Protein AF-A0A1A8FYQ0-F1 (afdb_monomer_lite)

Secondary structure (DSSP, 8-state):
--B--EEEE-SS-EEEE-TT----TTHHHHTS---SEEEESS--B-----HHHHHHHHHH-HHHHHHHHHHHHHHH-TT--

Radius of gyration: 13.17 Å; chains: 1; bounding box: 36×22×31 Å

Organism: NCBI:txid1143690

Sequence (81 aa):
IDHGQVLLESDSYERELCDGDFFGETCVLTKGKHLATVKALTDCQCFCLSWDDFQNTLKGFPDIKKDLEKIAQLNSDGGLV

Structure (mmCIF, N/CA/C/O backbone):
data_AF-A0A1A8FYQ0-F1
#
_entry.id   AF-A0A1A8FYQ0-F1
#
loop_
_atom_site.group_PDB
_atom_site.id
_atom_site.type_symbol
_atom_site.label_atom_id
_atom_site.label_alt_id
_atom_site.label_comp_id
_atom_site.label_asym_id
_atom_site.label_entity_id
_atom_site.label_seq_id
_atom_site.pdbx_PDB_ins_code
_atom_site.Cartn_x
_atom_site.Cartn_y
_atom_site.Cartn_z
_atom_site.occupancy
_atom_site.B_iso_or_equiv
_atom_site.auth_seq_id
_atom_site.auth_comp_id
_atom_site.auth_asym_id
_atom_site.auth_atom_id
_atom_site.pdbx_PDB_model_num
ATOM 1 N N . ILE A 1 1 ? -1.361 -4.960 -4.213 1.00 96.19 1 ILE A N 1
ATOM 2 C CA . ILE A 1 1 ? -0.737 -4.943 -5.547 1.00 96.19 1 ILE A CA 1
ATOM 3 C C . ILE A 1 1 ? -1.176 -6.227 -6.208 1.00 96.19 1 ILE A C 1
ATOM 5 O O . ILE A 1 1 ? -0.907 -7.289 -5.666 1.00 96.19 1 ILE A O 1
ATOM 9 N N . ASP A 1 2 ? -1.983 -6.122 -7.259 1.00 97.25 2 ASP A N 1
ATOM 10 C CA . ASP A 1 2 ? -2.438 -7.300 -8.004 1.00 97.25 2 ASP A CA 1
ATOM 11 C C . ASP A 1 2 ? -1.310 -7.794 -8.917 1.00 97.25 2 ASP A C 1
ATOM 13 O O . ASP A 1 2 ? -1.031 -8.986 -8.960 1.00 97.25 2 ASP A O 1
ATOM 17 N N . HIS A 1 3 ? -0.604 -6.855 -9.560 1.00 98.06 3 HIS A N 1
ATOM 18 C CA . HIS A 1 3 ? 0.614 -7.130 -10.315 1.00 98.06 3 HIS A CA 1
ATOM 19 C C . HIS A 1 3 ? 1.575 -5.930 -10.329 1.00 98.06 3 HIS A C 1
ATOM 21 O O . HIS A 1 3 ? 1.121 -4.786 -10.415 1.00 98.06 3 HIS A O 1
ATOM 27 N N . GLY A 1 4 ? 2.881 -6.186 -10.304 1.00 97.56 4 GLY A N 1
ATOM 28 C CA . GLY A 1 4 ? 3.952 -5.204 -10.460 1.00 97.56 4 GLY A CA 1
ATOM 29 C C . GLY A 1 4 ? 4.773 -4.971 -9.190 1.00 97.56 4 GLY A C 1
ATOM 30 O O . GLY A 1 4 ? 4.577 -5.602 -8.153 1.00 97.56 4 GLY A O 1
ATOM 31 N N . GLN A 1 5 ? 5.723 -4.042 -9.277 1.00 98.06 5 GLN A N 1
ATOM 32 C CA . GLN A 1 5 ? 6.612 -3.685 -8.175 1.00 98.06 5 GLN A CA 1
ATOM 33 C C . GLN A 1 5 ? 6.602 -2.179 -7.928 1.00 98.06 5 GLN A C 1
ATOM 35 O O . GLN A 1 5 ? 6.623 -1.372 -8.864 1.00 98.06 5 GLN A O 1
ATOM 40 N N . VAL A 1 6 ? 6.613 -1.795 -6.654 1.00 97.44 6 VAL A N 1
ATOM 41 C CA . VAL A 1 6 ? 6.676 -0.394 -6.226 1.00 97.44 6 VAL A CA 1
ATOM 42 C C . VAL A 1 6 ? 7.753 -0.196 -5.164 1.00 97.44 6 VAL A C 1
ATOM 44 O O . VAL A 1 6 ? 8.005 -1.079 -4.349 1.00 97.44 6 VAL A O 1
ATOM 47 N N . LEU A 1 7 ? 8.357 0.988 -5.148 1.00 96.81 7 LEU A N 1
ATOM 48 C CA . LEU A 1 7 ? 9.252 1.451 -4.096 1.00 96.81 7 LEU A CA 1
ATOM 49 C C . LEU A 1 7 ? 8.476 2.352 -3.139 1.00 96.81 7 LEU A C 1
ATOM 51 O O . LEU A 1 7 ? 7.951 3.385 -3.554 1.00 96.81 7 LEU A O 1
ATOM 55 N N . LEU A 1 8 ? 8.424 1.977 -1.867 1.00 93.38 8 LEU A N 1
ATOM 56 C CA . LEU A 1 8 ? 7.957 2.825 -0.779 1.00 93.38 8 LEU A CA 1
ATOM 57 C C . LEU A 1 8 ? 9.165 3.522 -0.150 1.00 93.38 8 LEU A C 1
ATOM 59 O O . LEU A 1 8 ? 10.067 2.866 0.362 1.00 93.38 8 LEU A O 1
ATOM 63 N N . GLU A 1 9 ? 9.159 4.848 -0.179 1.00 91.88 9 GLU A N 1
ATOM 64 C CA . GLU A 1 9 ? 10.230 5.727 0.288 1.00 91.88 9 GLU A CA 1
ATOM 65 C C . GLU A 1 9 ? 9.689 6.633 1.400 1.00 91.88 9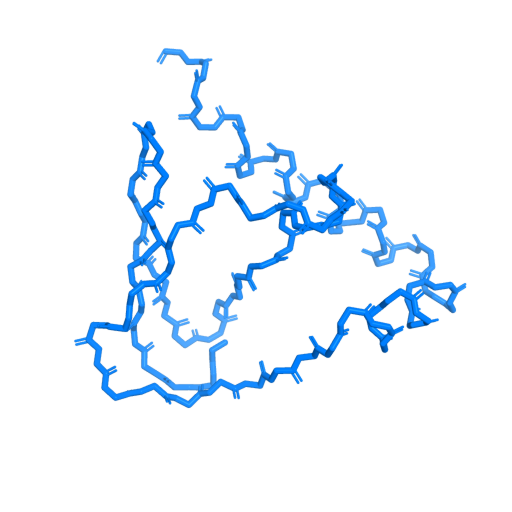 GLU A C 1
ATOM 67 O O . GLU A 1 9 ? 8.737 7.389 1.195 1.00 91.88 9 GLU A O 1
ATOM 72 N N . SER A 1 10 ? 10.284 6.543 2.585 1.00 86.38 10 SER A N 1
ATOM 73 C CA . SER A 1 10 ? 10.060 7.463 3.708 1.00 86.38 10 SER A CA 1
ATOM 74 C C . SER A 1 10 ? 11.356 8.222 4.007 1.00 86.38 10 SER A C 1
ATOM 76 O O . SER A 1 10 ? 12.400 7.911 3.443 1.00 86.38 10 SER A O 1
ATOM 78 N N . ASP A 1 11 ? 11.330 9.175 4.939 1.00 83.50 11 ASP A N 1
ATOM 79 C CA . ASP A 1 11 ? 12.531 9.953 5.293 1.00 83.50 11 ASP A CA 1
ATOM 80 C C . ASP A 1 11 ? 13.686 9.098 5.856 1.00 83.50 11 ASP A C 1
ATOM 82 O O . ASP A 1 11 ? 14.845 9.505 5.798 1.00 83.50 11 ASP A O 1
ATOM 86 N N . SER A 1 12 ? 13.382 7.930 6.433 1.00 81.50 12 SER A N 1
ATOM 87 C CA . SER A 1 12 ? 14.347 7.090 7.155 1.00 81.50 12 SER A CA 1
ATOM 88 C C . SER A 1 12 ? 14.590 5.709 6.545 1.00 81.50 12 SER A C 1
ATOM 90 O O . SER A 1 12 ? 15.536 5.038 6.955 1.00 81.50 12 SER A O 1
ATOM 92 N N . TYR A 1 13 ? 13.761 5.259 5.601 1.00 83.00 13 TYR A N 1
ATOM 93 C CA . TYR A 1 13 ? 13.892 3.930 5.008 1.00 83.00 13 TYR A CA 1
ATOM 94 C C . TYR A 1 13 ? 13.234 3.830 3.632 1.00 83.00 13 TYR A C 1
ATOM 96 O O . TYR A 1 13 ? 12.320 4.583 3.290 1.00 83.00 13 TYR A O 1
ATOM 104 N N . GLU A 1 14 ? 13.663 2.813 2.891 1.00 92.00 14 GLU A N 1
ATOM 105 C CA . GLU A 1 14 ? 13.094 2.404 1.613 1.00 92.00 14 GLU A CA 1
ATOM 106 C C . GLU A 1 14 ? 12.737 0.914 1.655 1.00 92.00 14 GLU A C 1
ATOM 108 O O . GLU A 1 14 ? 13.425 0.110 2.292 1.00 92.00 14 GLU A O 1
ATOM 113 N N . ARG A 1 15 ? 11.639 0.538 0.997 1.00 93.06 15 ARG A N 1
ATOM 114 C CA . ARG A 1 15 ? 11.184 -0.852 0.889 1.00 93.06 15 ARG A CA 1
ATOM 115 C C . ARG A 1 15 ? 10.561 -1.099 -0.481 1.00 93.06 15 ARG A C 1
ATOM 117 O O . ARG A 1 15 ? 9.677 -0.354 -0.896 1.00 93.06 15 ARG A O 1
ATOM 124 N N . GLU A 1 16 ? 10.966 -2.173 -1.148 1.00 95.75 16 GLU A N 1
ATOM 125 C CA . GLU A 1 16 ? 10.269 -2.672 -2.337 1.00 95.75 16 GLU A CA 1
ATOM 126 C C . GLU A 1 16 ? 9.075 -3.542 -1.933 1.00 95.75 16 GLU A C 1
ATOM 128 O O . GLU A 1 16 ? 9.176 -4.371 -1.028 1.00 95.75 16 GLU A O 1
ATOM 133 N N . LEU A 1 17 ? 7.948 -3.339 -2.610 1.00 96.06 17 LEU A N 1
ATOM 134 C CA . LEU A 1 17 ? 6.718 -4.111 -2.459 1.00 96.06 17 LEU A CA 1
ATOM 135 C C . LEU A 1 17 ? 6.357 -4.747 -3.806 1.00 96.06 17 LEU A C 1
ATOM 137 O O . LEU A 1 17 ? 6.579 -4.145 -4.861 1.00 96.06 17 LEU A O 1
ATOM 141 N N . CYS A 1 18 ? 5.788 -5.946 -3.767 1.00 97.00 18 CYS A N 1
ATOM 142 C CA . CYS A 1 18 ? 5.485 -6.779 -4.929 1.00 97.00 18 CYS A CA 1
ATOM 143 C C . CYS A 1 18 ? 4.043 -7.316 -4.903 1.00 97.00 18 CYS A C 1
ATOM 145 O O . CYS A 1 18 ? 3.233 -6.940 -4.054 1.00 97.00 18 CYS A O 1
ATOM 147 N N . ASP A 1 19 ? 3.698 -8.172 -5.866 1.00 97.31 19 ASP A N 1
ATOM 148 C CA . ASP A 1 19 ? 2.403 -8.851 -5.959 1.00 97.31 19 ASP A CA 1
ATOM 149 C C . ASP A 1 19 ? 1.969 -9.434 -4.597 1.00 97.31 19 ASP A C 1
ATOM 151 O O . ASP A 1 19 ? 2.699 -10.182 -3.948 1.00 97.31 19 ASP A O 1
ATOM 155 N N . GLY A 1 20 ? 0.756 -9.091 -4.158 1.00 94.62 20 GLY A N 1
ATOM 156 C CA . GLY A 1 20 ? 0.204 -9.467 -2.852 1.00 94.62 20 GLY A CA 1
ATOM 157 C C . GLY A 1 20 ? 0.435 -8.449 -1.728 1.00 94.62 20 GLY A C 1
ATOM 158 O O . GLY A 1 20 ? -0.380 -8.390 -0.806 1.00 94.62 20 GLY A O 1
ATOM 159 N N . ASP A 1 21 ? 1.453 -7.589 -1.824 1.00 94.06 21 ASP A N 1
ATOM 160 C CA . ASP A 1 21 ? 1.687 -6.530 -0.837 1.00 94.06 21 ASP A CA 1
ATOM 161 C C . ASP A 1 21 ? 0.666 -5.390 -0.968 1.00 94.06 21 ASP A C 1
ATOM 163 O O . ASP A 1 21 ? 0.004 -5.210 -1.996 1.00 94.06 21 ASP A O 1
ATOM 167 N N . PHE A 1 22 ? 0.533 -4.571 0.073 1.00 91.56 22 PHE A N 1
ATOM 168 C CA . P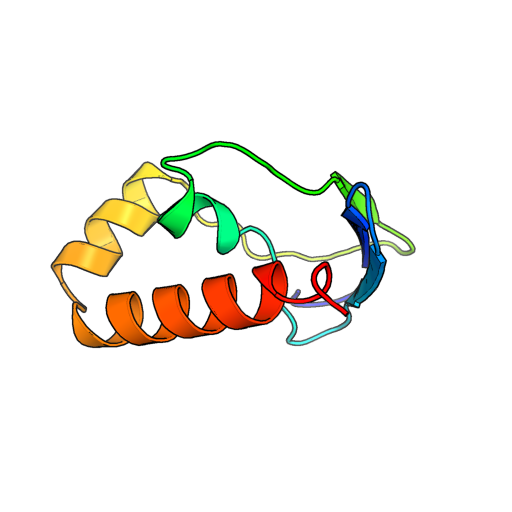HE A 1 22 ? -0.315 -3.378 0.078 1.00 91.56 22 PHE A CA 1
ATOM 169 C C . PHE A 1 22 ? 0.415 -2.185 0.698 1.00 91.56 22 PHE A C 1
ATOM 171 O O . PHE A 1 22 ? 1.403 -2.345 1.407 1.00 91.56 22 PHE A O 1
ATOM 178 N N . PHE A 1 23 ? -0.077 -0.984 0.402 1.00 90.50 23 PHE A N 1
ATOM 179 C CA . PHE A 1 23 ? 0.456 0.277 0.911 1.00 90.50 23 PHE A CA 1
ATOM 180 C C . PHE A 1 23 ? -0.677 1.290 1.129 1.00 90.50 23 PHE A C 1
ATOM 182 O O . PHE A 1 23 ? -1.753 1.170 0.539 1.00 90.50 23 PHE A O 1
ATOM 189 N N . GLY A 1 24 ? -0.426 2.310 1.955 1.00 87.06 24 GLY A N 1
ATOM 190 C CA . GLY A 1 24 ? -1.393 3.368 2.287 1.00 87.06 24 GLY A CA 1
ATOM 191 C C . GLY A 1 24 ? -2.171 3.122 3.586 1.00 87.06 24 GLY A C 1
ATOM 192 O O . GLY A 1 24 ? -2.979 3.949 4.003 1.00 87.06 24 GLY A O 1
ATOM 193 N N . GLU A 1 25 ? -1.888 2.022 4.276 1.00 81.69 25 GLU A N 1
ATOM 194 C CA . GLU A 1 25 ? -2.441 1.666 5.581 1.00 81.69 25 GLU A CA 1
ATOM 195 C C . GLU A 1 25 ? -2.025 2.645 6.687 1.00 81.69 25 GLU A C 1
ATOM 197 O O . GLU A 1 25 ? -2.755 2.851 7.655 1.00 81.69 25 GLU A O 1
ATOM 202 N N . THR A 1 26 ? -0.892 3.332 6.530 1.00 78.50 26 THR A N 1
ATOM 203 C CA . THR A 1 26 ? -0.422 4.336 7.495 1.00 78.50 26 THR A CA 1
ATOM 204 C C . THR A 1 26 ? -1.420 5.486 7.665 1.00 78.50 26 THR A C 1
ATOM 206 O O . THR A 1 26 ? -1.517 6.072 8.745 1.00 78.50 26 THR A O 1
ATOM 209 N N . CYS A 1 27 ? -2.247 5.758 6.647 1.00 72.12 27 CYS A N 1
ATOM 210 C CA . CYS A 1 27 ? -3.315 6.757 6.695 1.00 72.12 27 CYS A CA 1
ATOM 211 C C . CYS A 1 27 ? -4.334 6.503 7.822 1.00 72.12 27 CYS A C 1
ATOM 213 O O . CYS A 1 27 ? -4.983 7.449 8.279 1.00 72.12 27 CYS A O 1
ATOM 215 N N . VAL A 1 28 ? -4.457 5.255 8.297 1.00 73.19 28 VAL A N 1
ATOM 216 C CA . VAL A 1 28 ? -5.298 4.882 9.446 1.00 73.19 28 VAL A CA 1
ATOM 217 C C . VAL A 1 28 ? -4.824 5.557 10.725 1.00 73.19 28 VAL A C 1
ATOM 219 O O . VAL A 1 28 ? -5.625 6.172 11.429 1.00 73.19 28 VAL A O 1
ATOM 222 N N . LEU A 1 29 ? -3.523 5.484 11.009 1.00 70.56 29 LEU A N 1
ATOM 223 C CA . LEU A 1 29 ? -2.934 6.058 12.220 1.00 70.56 29 LEU A CA 1
ATOM 224 C C . LEU A 1 29 ? -2.839 7.583 12.134 1.00 70.56 29 LEU A C 1
ATOM 226 O O . LEU A 1 29 ? -3.001 8.290 13.128 1.00 70.56 29 LEU A O 1
ATOM 230 N N . THR A 1 30 ? -2.601 8.103 10.934 1.00 71.31 30 THR A N 1
ATOM 231 C CA . THR A 1 30 ? -2.255 9.513 10.725 1.00 71.31 30 THR A CA 1
ATOM 232 C C . THR A 1 30 ? -3.452 10.397 10.388 1.00 71.31 30 THR A C 1
ATOM 234 O O . THR A 1 30 ? -3.275 11.587 10.119 1.00 71.31 30 THR A O 1
ATOM 237 N N . LYS A 1 31 ? -4.670 9.836 10.405 1.00 72.19 31 LYS A N 1
ATOM 238 C CA . LYS A 1 31 ? -5.917 10.522 10.027 1.00 72.19 31 LYS A CA 1
ATOM 239 C C . LYS A 1 31 ? -5.830 11.142 8.626 1.00 72.19 31 LYS A C 1
ATOM 241 O O . LYS A 1 31 ? -6.229 12.287 8.424 1.00 72.19 31 LYS A O 1
ATOM 246 N N . GLY A 1 32 ? -5.282 10.386 7.675 1.00 68.69 32 GLY A N 1
ATOM 247 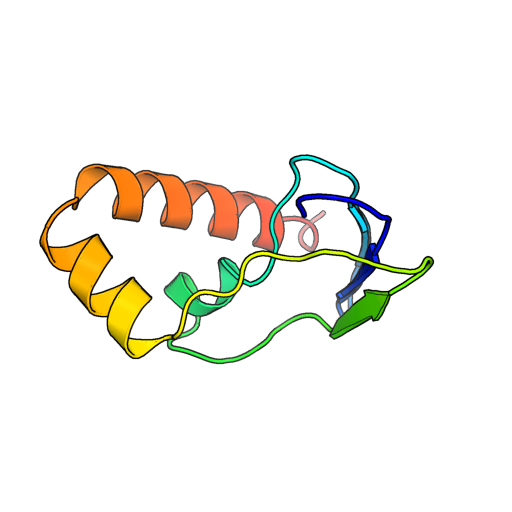C CA . GLY A 1 32 ? -5.215 10.786 6.269 1.00 68.69 32 GLY A CA 1
ATOM 248 C C . GLY A 1 32 ? -3.958 11.554 5.850 1.00 68.69 32 GLY A C 1
ATOM 249 O O . GLY A 1 32 ? -3.930 12.083 4.744 1.00 68.69 32 GLY A O 1
ATOM 250 N N . LYS A 1 33 ? -2.903 11.622 6.677 1.00 74.12 33 LYS A N 1
ATOM 251 C CA . LYS A 1 33 ? -1.600 12.144 6.223 1.00 74.12 33 LYS A CA 1
ATOM 252 C C . LYS A 1 33 ? -0.741 11.032 5.624 1.00 74.12 33 LYS A C 1
ATOM 254 O O . LYS A 1 33 ? -0.501 10.015 6.273 1.00 74.12 33 LYS A O 1
ATOM 259 N N . HIS A 1 34 ? -0.236 11.246 4.416 1.00 75.06 34 HIS A N 1
ATOM 260 C CA . HIS A 1 34 ? 0.764 10.368 3.814 1.00 75.06 34 HIS A CA 1
ATOM 261 C C . HIS A 1 34 ? 2.136 10.640 4.448 1.00 75.06 34 HIS A C 1
ATOM 263 O O . HIS A 1 34 ? 2.533 11.798 4.557 1.00 75.06 34 HIS A O 1
ATOM 269 N N . LEU A 1 35 ? 2.822 9.584 4.895 1.00 79.44 35 LEU A N 1
ATOM 270 C CA . LEU A 1 35 ? 4.161 9.659 5.510 1.00 79.44 35 LEU A CA 1
ATOM 271 C C . LEU A 1 35 ? 5.268 9.063 4.632 1.00 79.44 35 LEU A C 1
ATOM 273 O O . LEU A 1 35 ? 6.435 9.127 4.995 1.00 79.44 35 LEU A O 1
ATOM 277 N N . ALA A 1 36 ? 4.892 8.483 3.498 1.00 86.25 36 ALA A N 1
ATOM 278 C CA . ALA A 1 36 ? 5.796 7.850 2.558 1.00 86.25 36 ALA A CA 1
ATOM 279 C C . ALA A 1 36 ? 5.334 8.161 1.133 1.00 86.25 36 ALA A C 1
ATOM 281 O O . ALA A 1 36 ? 4.134 8.306 0.874 1.00 86.25 36 ALA A O 1
ATOM 282 N N . THR A 1 37 ? 6.289 8.233 0.217 1.00 91.38 37 THR A N 1
ATOM 283 C CA . THR A 1 37 ? 6.058 8.295 -1.223 1.00 91.38 37 THR A CA 1
ATOM 284 C C . THR A 1 37 ? 6.120 6.883 -1.784 1.00 91.38 37 THR A C 1
ATOM 286 O O . THR A 1 37 ? 7.038 6.134 -1.473 1.00 91.38 37 THR A O 1
ATOM 289 N N . VAL A 1 38 ? 5.166 6.512 -2.637 1.00 93.94 38 VAL A N 1
ATOM 290 C CA . VAL A 1 38 ? 5.199 5.233 -3.357 1.00 93.94 38 VAL A CA 1
ATOM 291 C C . VAL A 1 38 ? 5.425 5.514 -4.836 1.00 93.94 38 VAL A C 1
ATOM 293 O O . VAL A 1 38 ? 4.677 6.281 -5.443 1.00 93.94 38 VAL A O 1
ATOM 296 N N . LYS A 1 39 ? 6.467 4.915 -5.413 1.00 96.38 39 LYS A N 1
ATOM 297 C CA . LYS A 1 39 ? 6.858 5.066 -6.820 1.00 96.38 39 LYS A CA 1
ATOM 298 C C . LYS A 1 39 ? 6.734 3.717 -7.517 1.00 96.38 39 LYS A C 1
ATOM 300 O O . LYS A 1 39 ? 7.253 2.723 -7.023 1.00 96.38 39 LYS A O 1
ATOM 305 N N . ALA A 1 40 ? 6.068 3.672 -8.664 1.00 97.75 40 ALA A N 1
ATOM 306 C CA . ALA A 1 40 ? 6.034 2.461 -9.477 1.00 97.75 40 ALA A CA 1
ATOM 307 C C . ALA A 1 40 ? 7.425 2.186 -10.073 1.00 97.75 40 ALA A C 1
ATOM 309 O O . ALA A 1 40 ? 8.032 3.089 -10.650 1.00 97.75 40 ALA A O 1
ATOM 310 N N . LEU A 1 41 ? 7.923 0.958 -9.918 1.00 97.94 41 LEU A N 1
ATOM 311 C CA . LEU A 1 41 ? 9.165 0.486 -10.544 1.00 97.94 41 LEU A CA 1
ATOM 312 C C . LEU A 1 41 ? 8.885 -0.251 -11.860 1.00 97.94 41 LEU A C 1
ATOM 314 O O . LEU A 1 41 ? 9.731 -0.274 -12.751 1.00 97.94 41 LEU A O 1
ATOM 318 N N . THR A 1 42 ? 7.684 -0.816 -11.991 1.00 98.06 42 THR A N 1
ATOM 319 C CA . THR A 1 42 ? 7.178 -1.476 -13.200 1.00 98.06 42 THR A CA 1
ATOM 320 C C . THR A 1 42 ? 5.787 -0.952 -13.551 1.00 98.06 42 THR A C 1
ATOM 322 O O . THR A 1 42 ? 5.176 -0.214 -12.774 1.00 98.06 42 THR A O 1
ATOM 325 N N . ASP A 1 43 ? 5.234 -1.389 -14.684 1.00 98.12 43 ASP A N 1
ATOM 326 C CA . ASP A 1 43 ? 3.791 -1.280 -14.906 1.00 98.12 43 ASP A CA 1
ATOM 327 C C . ASP A 1 43 ? 3.062 -2.033 -13.785 1.00 98.12 43 ASP A C 1
ATOM 329 O O . ASP A 1 43 ? 3.387 -3.186 -13.488 1.00 98.12 43 ASP A O 1
ATOM 333 N N . CYS A 1 44 ? 2.130 -1.351 -13.117 1.00 97.31 44 CYS A N 1
ATOM 334 C CA . CYS A 1 44 ? 1.457 -1.858 -11.924 1.00 97.31 44 CYS A CA 1
ATOM 335 C C . CYS A 1 44 ? -0.058 -1.917 -12.121 1.00 97.31 44 CYS A C 1
ATOM 337 O O . CYS A 1 44 ? -0.679 -0.963 -12.592 1.00 97.31 44 CYS A O 1
ATOM 339 N N . GLN A 1 45 ? -0.659 -3.008 -11.655 1.00 98.00 45 GLN A N 1
ATOM 340 C CA . GLN A 1 45 ? -2.095 -3.161 -11.481 1.00 98.00 45 GLN A CA 1
ATOM 341 C C . GLN A 1 45 ? -2.413 -3.168 -9.984 1.00 98.00 45 GLN A C 1
ATOM 343 O O . GLN A 1 45 ? -1.951 -4.023 -9.224 1.00 98.00 45 GLN A O 1
ATOM 348 N N . CYS A 1 46 ? -3.217 -2.200 -9.547 1.00 96.38 46 CYS A N 1
ATOM 349 C CA . CYS A 1 46 ? -3.559 -2.017 -8.142 1.00 96.38 46 CYS A CA 1
ATOM 350 C C . CYS A 1 46 ? -5.072 -1.955 -7.951 1.00 96.38 46 CYS A C 1
ATOM 352 O O . CYS A 1 46 ? -5.777 -1.263 -8.686 1.00 96.38 46 CYS A O 1
ATOM 354 N N . PHE A 1 47 ? -5.551 -2.619 -6.902 1.00 95.69 47 PHE A N 1
ATOM 355 C CA . PHE A 1 47 ? -6.859 -2.320 -6.338 1.00 95.69 47 PHE A CA 1
ATOM 356 C C . PHE A 1 47 ? -6.749 -1.077 -5.459 1.00 95.69 47 PHE A C 1
ATOM 358 O O . PHE A 1 47 ? -5.848 -0.975 -4.626 1.00 95.69 47 PHE A O 1
ATOM 365 N N . CYS A 1 48 ? -7.681 -0.148 -5.642 1.00 92.12 48 CYS A N 1
ATOM 366 C CA . CYS A 1 48 ? -7.733 1.102 -4.896 1.00 92.12 48 CYS A CA 1
ATOM 367 C C . CYS A 1 48 ? -9.001 1.137 -4.047 1.00 92.12 48 CYS A C 1
ATOM 369 O O . CYS A 1 48 ? -10.074 0.752 -4.511 1.00 92.12 48 CYS A O 1
ATOM 371 N N . LEU A 1 49 ? -8.882 1.641 -2.822 1.00 90.00 49 LEU A N 1
ATOM 372 C CA . LEU A 1 49 ? -10.003 1.844 -1.914 1.00 90.00 49 LEU A CA 1
ATOM 373 C C . LEU A 1 49 ? -10.000 3.298 -1.448 1.00 90.00 49 LEU A C 1
ATOM 375 O O . LEU A 1 49 ? -8.970 3.811 -1.010 1.00 90.00 49 LEU A O 1
ATOM 379 N N . SER A 1 50 ? -11.141 3.976 -1.581 1.00 89.88 50 SER A N 1
ATOM 380 C CA . SER A 1 50 ? -11.264 5.371 -1.161 1.00 89.88 50 SER A CA 1
ATOM 381 C C . SER A 1 50 ? -11.194 5.487 0.364 1.00 89.88 50 SER A C 1
ATOM 383 O O . SER A 1 50 ? -11.523 4.546 1.088 1.00 89.88 50 SER A O 1
ATOM 385 N N . TRP A 1 51 ? -10.794 6.658 0.867 1.00 85.25 51 TRP A N 1
ATOM 386 C CA . TRP A 1 51 ? -10.774 6.916 2.308 1.00 85.25 51 TRP A CA 1
ATOM 387 C C . TRP A 1 51 ? -12.150 6.703 2.953 1.00 85.25 51 TRP A C 1
ATOM 389 O O . TRP A 1 51 ? -12.245 6.070 4.005 1.00 85.25 51 TRP A O 1
ATOM 399 N N . ASP A 1 52 ? -13.215 7.189 2.313 1.00 89.56 52 ASP A N 1
ATOM 400 C CA . ASP A 1 52 ? -14.571 7.098 2.855 1.00 89.56 52 ASP A CA 1
ATOM 401 C C . ASP A 1 52 ? -15.066 5.648 2.900 1.00 89.56 52 ASP A C 1
ATOM 403 O O . ASP A 1 52 ? -15.583 5.203 3.929 1.00 89.56 52 ASP A O 1
ATOM 407 N N . ASP A 1 53 ? -14.848 4.879 1.828 1.00 90.31 53 ASP A N 1
ATOM 408 C CA . ASP A 1 53 ? -15.214 3.459 1.784 1.00 90.31 53 ASP A CA 1
ATOM 409 C C . ASP A 1 53 ? -14.404 2.644 2.788 1.00 90.31 53 ASP A C 1
ATOM 411 O O . ASP A 1 53 ? -14.944 1.773 3.475 1.00 90.31 53 ASP A O 1
ATOM 415 N N . PHE A 1 54 ? -13.119 2.964 2.933 1.00 87.44 54 PHE A N 1
ATOM 416 C CA . PHE A 1 54 ? -12.249 2.346 3.918 1.00 87.44 54 PHE A CA 1
ATOM 417 C C . PHE A 1 54 ? -12.754 2.602 5.347 1.00 87.44 54 PHE A C 1
ATOM 419 O O . PHE A 1 54 ? -12.978 1.656 6.104 1.00 87.44 54 PHE A O 1
ATOM 426 N N . GLN A 1 55 ? -13.030 3.860 5.710 1.00 86.12 55 GLN A N 1
ATOM 427 C CA . GLN A 1 55 ? -13.571 4.208 7.029 1.00 86.12 55 GLN A CA 1
ATOM 428 C C . GLN A 1 55 ? -14.932 3.555 7.288 1.00 86.12 55 GLN A C 1
ATOM 430 O O . GLN A 1 55 ? -15.193 3.091 8.399 1.00 86.12 55 GLN A O 1
ATOM 435 N N . ASN A 1 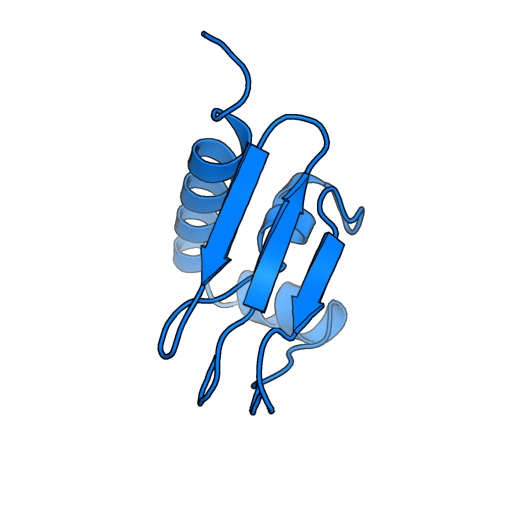56 ? -15.808 3.505 6.283 1.00 90.19 56 ASN A N 1
ATOM 436 C CA . ASN A 1 56 ? -17.109 2.855 6.408 1.00 90.19 56 ASN A CA 1
ATOM 437 C C . ASN A 1 56 ? -16.979 1.341 6.596 1.00 90.19 56 ASN A C 1
ATOM 439 O O . ASN A 1 56 ? -17.657 0.779 7.455 1.00 90.19 56 ASN A O 1
ATOM 443 N N . THR A 1 57 ? -16.059 0.700 5.877 1.00 89.19 57 THR A N 1
ATOM 444 C CA . THR A 1 57 ? -15.773 -0.732 6.018 1.00 89.19 57 THR A CA 1
ATOM 445 C C . THR A 1 57 ? -15.247 -1.048 7.416 1.00 89.19 57 THR A C 1
ATOM 447 O O . THR A 1 57 ? -15.759 -1.944 8.085 1.00 89.19 57 THR A O 1
ATOM 450 N N . LEU A 1 58 ? -14.300 -0.259 7.932 1.00 87.25 58 LEU A N 1
ATOM 451 C CA . LEU A 1 58 ? -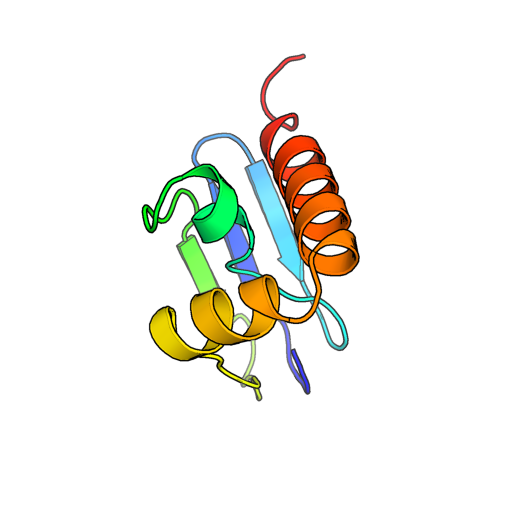13.741 -0.481 9.269 1.00 87.25 58 LEU A CA 1
ATOM 452 C C . LEU A 1 58 ? -14.759 -0.339 10.411 1.00 87.25 58 LEU A C 1
ATOM 454 O O . LEU A 1 58 ? -14.551 -0.920 11.476 1.00 87.25 58 LEU A O 1
ATOM 458 N N . LYS A 1 59 ? -15.870 0.388 10.218 1.00 88.19 59 LYS A N 1
ATOM 459 C CA . LYS A 1 59 ? -16.971 0.429 11.203 1.00 88.19 59 LYS A CA 1
ATOM 460 C C . LYS A 1 59 ? -17.671 -0.926 11.335 1.00 88.19 59 LYS A C 1
ATOM 462 O O . LYS A 1 59 ? -18.123 -1.259 12.426 1.00 88.19 59 LYS A O 1
ATOM 467 N N . GLY A 1 60 ? -17.764 -1.686 10.242 1.00 91.06 60 GLY A N 1
ATOM 468 C CA . GLY A 1 60 ? -18.365 -3.022 10.218 1.00 91.06 60 GLY A CA 1
ATOM 469 C C . GLY A 1 60 ? -17.421 -4.136 10.677 1.00 91.06 60 GLY A C 1
ATOM 470 O O . GLY A 1 60 ? -17.889 -5.180 11.119 1.00 91.06 60 GLY A O 1
ATOM 471 N N . PHE A 1 61 ? -16.104 -3.905 10.617 1.00 91.12 61 PHE A N 1
ATOM 472 C CA . PHE A 1 61 ? -15.076 -4.907 10.917 1.00 91.12 61 PHE A CA 1
ATOM 473 C C . PHE A 1 61 ? -14.022 -4.367 11.904 1.00 91.12 61 PHE A C 1
ATOM 475 O O . PHE A 1 61 ? -12.879 -4.093 11.522 1.00 91.12 61 PHE A O 1
ATOM 482 N N . PRO A 1 62 ? -14.376 -4.210 13.192 1.00 87.56 62 PRO A N 1
ATOM 483 C CA . PRO A 1 62 ? -13.502 -3.585 14.186 1.00 87.56 62 PRO A CA 1
ATOM 484 C C . PRO A 1 62 ? -12.222 -4.380 14.478 1.00 87.56 62 PRO A C 1
ATOM 486 O O . PRO A 1 62 ? -11.221 -3.787 14.877 1.00 87.56 62 PRO A O 1
ATOM 489 N N . ASP A 1 63 ? -12.222 -5.698 14.282 1.00 91.19 63 ASP A N 1
ATOM 490 C CA . ASP A 1 63 ? -11.023 -6.516 14.496 1.00 91.19 63 ASP A CA 1
ATOM 491 C C . ASP A 1 63 ? -9.993 -6.310 13.378 1.00 91.19 63 ASP A C 1
ATOM 493 O O . ASP A 1 63 ? -8.815 -6.109 13.667 1.00 91.19 63 ASP A O 1
ATOM 497 N N . ILE A 1 64 ? -10.448 -6.193 12.124 1.00 87.88 64 ILE A N 1
ATOM 498 C CA . ILE A 1 64 ? -9.587 -5.849 10.979 1.00 87.88 64 ILE A CA 1
ATOM 499 C C . ILE A 1 64 ? -8.940 -4.478 11.192 1.00 87.88 64 ILE A C 1
ATOM 501 O O . ILE A 1 64 ? -7.754 -4.298 10.922 1.00 87.88 64 ILE A O 1
ATOM 505 N N . LYS A 1 65 ? -9.694 -3.515 11.737 1.00 86.62 65 LYS A N 1
ATOM 506 C CA . LYS A 1 65 ? -9.145 -2.205 12.102 1.00 86.62 65 LYS A CA 1
ATOM 507 C C . LYS A 1 65 ? -7.967 -2.333 13.074 1.00 86.62 65 LYS A C 1
ATOM 509 O O . LYS A 1 65 ? -6.933 -1.717 12.838 1.00 86.62 65 LYS A O 1
ATOM 514 N N . LYS A 1 66 ? -8.106 -3.129 14.140 1.00 87.44 66 LYS A N 1
ATOM 515 C CA . LYS A 1 66 ? -7.029 -3.326 15.127 1.00 87.44 66 LYS A CA 1
ATOM 516 C C . LYS A 1 66 ? -5.799 -3.975 14.506 1.00 87.44 66 LYS A C 1
ATOM 518 O O . LYS A 1 66 ? -4.682 -3.621 14.865 1.00 87.44 66 LYS A O 1
ATOM 523 N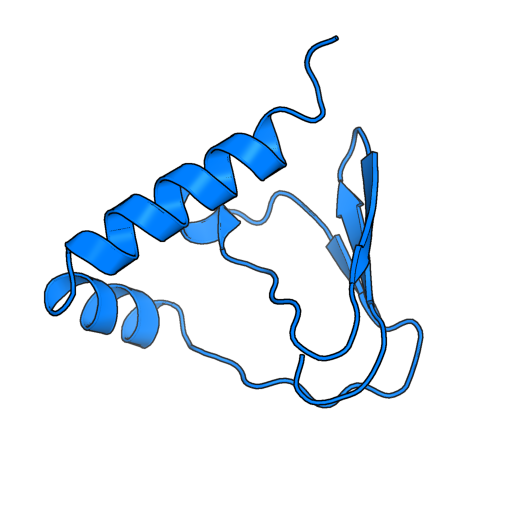 N . ASP A 1 67 ? -5.989 -4.931 13.605 1.00 88.31 67 ASP A N 1
ATOM 524 C CA . ASP A 1 67 ? -4.865 -5.604 12.957 1.00 88.31 67 ASP A CA 1
ATOM 525 C C . ASP A 1 67 ? -4.123 -4.667 11.998 1.00 88.31 67 ASP A C 1
ATOM 527 O O . ASP A 1 67 ? -2.895 -4.613 12.033 1.00 88.31 67 ASP A O 1
ATOM 531 N N . LEU A 1 68 ? -4.844 -3.833 11.243 1.00 84.81 68 LEU A N 1
ATOM 532 C CA . LEU A 1 68 ? -4.236 -2.779 10.424 1.00 84.81 68 LEU A CA 1
ATOM 533 C C . LEU A 1 68 ? -3.483 -1.742 11.266 1.00 84.81 68 LEU A C 1
ATOM 535 O O . LEU A 1 68 ? -2.388 -1.334 10.889 1.00 84.81 68 LEU A O 1
ATOM 539 N N . GLU A 1 69 ? -4.020 -1.345 12.423 1.00 85.00 69 GLU A N 1
ATOM 540 C CA . GLU A 1 69 ? -3.329 -0.434 13.345 1.00 85.00 69 GLU A CA 1
ATOM 541 C C . GLU A 1 69 ? -2.005 -1.030 13.859 1.00 85.00 69 GLU A C 1
ATOM 543 O O . GLU A 1 69 ? -1.009 -0.310 13.932 1.00 85.00 69 GLU A O 1
ATOM 548 N N . LYS A 1 70 ? -1.954 -2.339 14.151 1.00 85.56 70 LYS A N 1
ATOM 549 C CA . LYS A 1 70 ? -0.706 -3.026 14.537 1.00 85.56 70 LYS A CA 1
ATOM 550 C C . LYS A 1 70 ? 0.307 -3.058 13.392 1.00 85.56 70 LYS A C 1
ATOM 552 O O . LYS A 1 70 ? 1.485 -2.802 13.619 1.00 85.56 70 LYS A O 1
ATOM 557 N N . ILE A 1 71 ? -0.140 -3.365 12.172 1.00 82.44 71 ILE A N 1
ATOM 558 C CA . ILE A 1 71 ? 0.730 -3.410 10.986 1.00 82.44 71 ILE A CA 1
ATOM 559 C C . ILE A 1 71 ? 1.331 -2.027 10.722 1.00 82.44 71 ILE A C 1
ATOM 561 O O . ILE A 1 71 ? 2.537 -1.899 10.523 1.00 82.44 71 ILE A O 1
ATOM 565 N N . ALA A 1 72 ? 0.508 -0.982 10.800 1.00 78.38 72 ALA A N 1
ATOM 566 C CA . ALA A 1 72 ? 0.956 0.386 10.602 1.00 78.38 72 ALA A CA 1
ATOM 567 C C . ALA A 1 72 ? 1.958 0.845 11.685 1.00 78.38 72 ALA A C 1
ATOM 569 O O . ALA A 1 72 ? 2.884 1.589 11.368 1.00 78.38 72 ALA A O 1
ATOM 570 N N . GLN A 1 73 ? 1.827 0.383 12.937 1.00 74.38 73 GLN A N 1
ATOM 571 C CA . GLN A 1 73 ? 2.821 0.634 13.996 1.00 74.38 73 GLN A CA 1
ATOM 572 C C . GLN A 1 73 ? 4.156 -0.057 13.693 1.00 74.38 73 GLN A C 1
ATOM 574 O O . GLN A 1 73 ? 5.192 0.600 13.696 1.00 74.38 73 GLN A O 1
ATOM 579 N N . LEU A 1 74 ? 4.131 -1.339 13.313 1.00 70.25 74 LEU A N 1
ATOM 580 C CA . LEU A 1 74 ? 5.339 -2.088 12.940 1.00 70.25 74 LEU A CA 1
ATOM 581 C C . LEU A 1 74 ? 6.081 -1.457 11.753 1.00 70.25 74 LEU A C 1
ATOM 583 O O . LEU A 1 74 ? 7.308 -1.422 11.735 1.00 70.25 74 LEU A O 1
ATOM 587 N N . ASN A 1 75 ? 5.345 -0.928 10.773 1.00 65.81 75 ASN A N 1
ATOM 588 C CA . ASN A 1 75 ? 5.926 -0.226 9.627 1.00 65.81 75 ASN A CA 1
ATOM 589 C C . ASN A 1 75 ? 6.396 1.207 9.967 1.00 65.81 75 ASN A C 1
ATOM 591 O O . ASN A 1 75 ? 7.180 1.780 9.213 1.00 65.81 75 ASN A O 1
ATOM 595 N N . SER A 1 76 ? 5.954 1.787 11.090 1.00 59.16 76 SER A N 1
ATOM 596 C CA . SER A 1 76 ? 6.410 3.101 11.580 1.00 59.16 76 SER A CA 1
ATOM 597 C C . SER A 1 76 ? 7.667 3.001 12.455 1.00 59.16 76 SER A C 1
ATOM 599 O O . SER A 1 76 ? 8.466 3.934 12.488 1.00 59.16 76 SER A O 1
ATOM 601 N N . ASP A 1 77 ? 7.875 1.860 13.117 1.00 51.75 77 ASP A N 1
ATOM 602 C CA . ASP A 1 77 ? 8.988 1.622 14.048 1.00 51.75 77 ASP A CA 1
ATOM 603 C C . ASP A 1 77 ? 10.328 1.287 13.362 1.00 51.75 77 ASP A C 1
ATOM 605 O O . ASP A 1 77 ? 11.342 1.087 14.029 1.00 51.75 77 ASP A O 1
ATOM 609 N N . GLY A 1 78 ? 10.395 1.327 12.027 1.00 46.81 78 GLY A N 1
ATOM 610 C CA . GLY A 1 78 ? 11.651 1.239 11.266 1.00 46.81 78 GLY A CA 1
ATOM 611 C C . GLY A 1 78 ? 12.590 2.450 11.418 1.00 46.81 78 GLY A C 1
ATOM 612 O O . GLY A 1 78 ? 13.559 2.554 10.673 1.00 46.81 78 GLY A O 1
ATOM 613 N N . GLY A 1 79 ? 12.298 3.380 12.337 1.00 41.56 79 GLY A N 1
ATOM 614 C CA . GLY A 1 79 ? 13.044 4.622 12.569 1.00 41.56 79 GLY A CA 1
ATOM 615 C C . GLY A 1 79 ? 13.545 4.847 14.003 1.00 41.56 79 GLY A C 1
ATOM 616 O O . GLY A 1 79 ? 13.903 5.977 14.324 1.00 41.56 79 GLY A O 1
ATOM 617 N N . LEU A 1 80 ? 13.566 3.829 14.873 1.00 36.97 80 LEU A N 1
ATOM 618 C CA . LEU A 1 80 ? 14.153 3.931 16.220 1.00 36.97 80 LEU A CA 1
ATOM 619 C C . LEU A 1 80 ? 14.978 2.685 16.594 1.00 36.97 80 LEU A C 1
ATOM 621 O O . LEU A 1 80 ? 14.618 1.933 17.496 1.00 36.97 80 LEU A O 1
ATOM 625 N N . VAL A 1 81 ? 16.117 2.510 15.917 1.00 34.56 81 VAL A N 1
ATOM 626 C CA . VAL A 1 81 ? 17.397 2.063 16.510 1.00 34.56 81 VAL A CA 1
ATOM 627 C C . VAL A 1 81 ? 18.561 2.534 15.653 1.00 34.56 81 VAL A C 1
ATOM 629 O O . VAL A 1 81 ? 18.481 2.364 14.419 1.00 34.56 81 VAL A O 1
#

pLDDT: mean 84.79, std 14.1, range [34.56, 98.12]

Foldseek 3Di:
DCAAKKWKAAPQDIDIDGHPDDDDLLCLVVVRDDRIDIGGPDDDDDDDDDPVRVVVVCVVPVPVSVVSVVVSVVVVVSHDD

InterPro domains:
  IPR000595 Cyclic nucleotide-binding domain [PF00027] (15-59)
  IPR000595 Cyclic nucleotide-binding domain [PS50042] (1-66)
  IPR000595 Cyclic nucleotide-binding domain [cd00038] (15-68)
  IPR014710 RmlC-like jelly roll fold [G3DSA:2.60.120.10] (1-77)
  IPR018490 Cyclic nucleotide-binding domain superfamily [SSF51206] (13-70)
  IPR051413 Potassium/sodium hyperpolarization-activated cyclic nucleotide-gated channel [PTHR45689] (1-75)